Protein AF-A0A392Q431-F1 (afdb_monomer_lite)

Sequence (145 aa):
IEICALDGEFGSYGCSEDWTETEFNYNILRERDGKRPLLVGDKIITLEKGVASISKIMFTDNSKWLRGKKFRLGVKAMQNGENIKEGRSQPFRVKDNRGESYQKHYPPYLNDDVWRLEKIAKDGEFHKRLSNHGIHTVKDLLKLL

Structure (mmCIF, N/CA/C/O backbone):
data_AF-A0A392Q431-F1
#
_entry.id   AF-A0A392Q431-F1
#
loop_
_atom_site.group_PDB
_atom_site.id
_atom_site.type_symbol
_atom_site.label_atom_id
_atom_site.label_alt_id
_atom_site.label_comp_id
_atom_site.label_asym_id
_atom_site.label_entity_id
_atom_site.label_seq_id
_atom_site.pdbx_PDB_ins_code
_atom_site.Cartn_x
_atom_site.Cartn_y
_atom_site.Cartn_z
_atom_site.occupancy
_atom_site.B_iso_or_equiv
_atom_site.auth_seq_id
_atom_site.auth_comp_id
_atom_site.auth_asym_id
_atom_site.auth_atom_id
_atom_site.pdbx_PDB_model_num
ATOM 1 N N . ILE A 1 1 ? -19.751 -0.680 11.863 1.00 86.88 1 ILE A N 1
ATOM 2 C CA . ILE A 1 1 ? -18.300 -0.468 12.059 1.00 86.88 1 ILE A CA 1
ATOM 3 C C . ILE A 1 1 ? -17.851 0.731 11.243 1.00 86.88 1 ILE A C 1
ATOM 5 O O . ILE A 1 1 ? -18.444 1.000 10.204 1.00 86.88 1 ILE A O 1
ATOM 9 N N . GLU A 1 2 ? -16.844 1.449 11.718 1.00 89.44 2 GLU A N 1
ATOM 10 C CA . GLU A 1 2 ? -16.197 2.546 11.005 1.00 89.44 2 GLU A CA 1
ATOM 11 C C . GLU A 1 2 ? -14.765 2.144 10.652 1.00 89.44 2 GLU A C 1
ATOM 13 O O . GLU A 1 2 ? -14.038 1.611 11.491 1.00 89.44 2 GLU A O 1
ATOM 18 N N . ILE A 1 3 ? -14.373 2.397 9.407 1.00 90.88 3 ILE A N 1
ATOM 19 C CA . ILE A 1 3 ? -13.040 2.121 8.881 1.00 90.88 3 ILE A CA 1
ATOM 20 C C . ILE A 1 3 ? -12.225 3.409 8.879 1.00 90.88 3 ILE A C 1
ATOM 22 O O . ILE A 1 3 ? -12.633 4.425 8.310 1.00 90.88 3 ILE A O 1
ATOM 26 N N . CYS A 1 4 ? -11.038 3.343 9.471 1.00 91.62 4 CYS A N 1
ATOM 27 C CA . CYS A 1 4 ? -10.100 4.450 9.566 1.00 91.62 4 CYS A CA 1
ATOM 28 C C . CYS A 1 4 ? -8.702 4.053 9.069 1.00 91.62 4 CYS A C 1
ATOM 30 O O . CYS A 1 4 ? -8.364 2.876 8.928 1.00 91.62 4 CYS A O 1
ATOM 32 N N . ALA A 1 5 ? -7.885 5.059 8.762 1.00 92.50 5 ALA A N 1
ATOM 33 C CA . ALA A 1 5 ? -6.482 4.874 8.422 1.00 92.50 5 ALA A CA 1
ATOM 34 C C . ALA A 1 5 ? -5.648 5.087 9.682 1.00 92.50 5 ALA A C 1
ATOM 36 O O . ALA A 1 5 ? -5.853 6.064 10.397 1.00 92.50 5 ALA A O 1
ATOM 37 N N . LEU A 1 6 ? -4.703 4.188 9.928 1.00 92.31 6 LEU A N 1
ATOM 38 C CA . LEU A 1 6 ? -3.805 4.221 11.077 1.00 92.31 6 LEU A CA 1
ATOM 39 C C . LEU A 1 6 ? -2.352 4.355 10.616 1.00 92.31 6 LEU A C 1
ATOM 41 O O . LEU A 1 6 ? -2.005 3.947 9.497 1.00 92.31 6 LEU A O 1
ATOM 45 N N . ASP A 1 7 ? -1.493 4.868 11.497 1.00 89.62 7 ASP A N 1
ATOM 46 C CA . ASP A 1 7 ? -0.046 4.865 11.275 1.00 89.62 7 ASP A CA 1
ATOM 47 C C . ASP A 1 7 ? 0.475 3.428 11.088 1.00 89.62 7 ASP A C 1
ATOM 49 O O . ASP A 1 7 ? 0.127 2.501 11.823 1.00 89.62 7 ASP A O 1
ATOM 53 N N . GLY A 1 8 ? 1.324 3.223 10.080 1.00 85.88 8 GLY A N 1
ATOM 54 C CA . GLY A 1 8 ? 2.000 1.954 9.839 1.00 85.88 8 GLY A CA 1
ATOM 55 C C . GLY A 1 8 ? 2.886 1.497 11.000 1.00 85.88 8 GLY A C 1
ATOM 56 O O . GLY A 1 8 ? 3.029 0.286 11.202 1.00 85.88 8 GLY A O 1
ATOM 57 N N . GLU A 1 9 ? 3.446 2.437 11.765 1.00 86.38 9 GLU A N 1
ATOM 58 C CA . GLU A 1 9 ? 4.270 2.165 12.954 1.00 86.38 9 GLU A CA 1
ATOM 59 C C . GLU A 1 9 ? 3.432 1.866 14.206 1.00 86.38 9 GLU A C 1
ATOM 61 O O . GLU A 1 9 ? 3.974 1.437 15.226 1.00 86.38 9 GLU A O 1
ATOM 66 N N . PHE A 1 10 ? 2.101 1.990 14.139 1.00 84.38 10 PHE A N 1
ATOM 67 C CA . PHE A 1 10 ? 1.243 1.638 15.265 1.00 84.38 10 PHE A CA 1
ATOM 68 C C . PHE A 1 10 ? 1.458 0.166 15.665 1.00 84.38 10 PHE A C 1
ATOM 70 O O . PHE A 1 10 ? 1.219 -0.759 14.878 1.00 84.38 10 PHE A O 1
ATOM 77 N N . GLY A 1 11 ? 1.958 -0.038 16.889 1.00 75.56 11 GLY A N 1
ATOM 78 C CA . GLY A 1 11 ? 2.319 -1.340 17.455 1.00 75.56 11 GLY A CA 1
ATOM 79 C C . GLY A 1 11 ? 3.579 -2.000 16.886 1.00 75.56 11 GLY A C 1
ATOM 80 O O . GLY A 1 11 ? 3.713 -3.211 17.026 1.00 75.56 11 GLY A O 1
ATOM 81 N N . SER A 1 12 ? 4.493 -1.269 16.231 1.00 68.44 12 SER A N 1
ATOM 82 C CA . SER A 1 12 ? 5.784 -1.837 15.792 1.00 68.44 12 SER A CA 1
ATOM 83 C C . SER A 1 12 ? 6.820 -1.959 16.912 1.00 68.44 12 SER A C 1
ATOM 85 O O . SER A 1 12 ? 7.780 -2.713 16.774 1.00 68.44 12 SER A O 1
ATOM 87 N N . TYR A 1 13 ? 6.635 -1.242 18.021 1.00 60.09 13 TYR A N 1
ATOM 88 C CA . TYR A 1 13 ? 7.547 -1.243 19.165 1.00 60.09 13 TYR A CA 1
ATOM 89 C C . TYR A 1 13 ? 7.136 -2.291 20.208 1.00 60.09 13 TYR A C 1
ATOM 91 O O . TYR A 1 13 ? 6.751 -1.956 21.319 1.00 60.09 13 TYR A O 1
ATOM 99 N N . GLY A 1 14 ? 7.172 -3.563 19.806 1.00 54.59 14 GLY A N 1
ATOM 100 C CA . GLY A 1 14 ? 7.481 -4.729 20.647 1.00 54.59 14 GLY A CA 1
ATOM 101 C C . GLY A 1 14 ? 6.720 -5.054 21.943 1.00 54.59 14 GLY A C 1
ATOM 102 O O . GLY A 1 14 ? 7.027 -6.108 22.484 1.00 54.59 14 GLY A O 1
ATOM 103 N N . CYS A 1 15 ? 5.783 -4.259 22.468 1.00 47.34 15 CYS A N 1
ATOM 104 C CA . CYS A 1 15 ? 5.400 -4.433 23.881 1.00 47.34 15 CYS A CA 1
ATOM 105 C C . CYS A 1 15 ? 3.912 -4.572 24.217 1.00 47.34 15 CYS A C 1
ATOM 107 O O . CYS A 1 15 ? 3.619 -4.773 25.389 1.00 47.34 15 CYS A O 1
ATOM 109 N N . SER A 1 16 ? 2.970 -4.531 23.270 1.00 55.69 16 SER A N 1
ATOM 110 C CA . SER A 1 16 ? 1.583 -4.893 23.597 1.00 55.69 16 SER A CA 1
ATOM 111 C C . SER A 1 16 ? 0.723 -5.114 22.350 1.00 55.69 16 SER A C 1
ATOM 113 O O . SER A 1 16 ? 0.619 -4.231 21.495 1.00 55.69 16 SER A O 1
ATOM 115 N N . GLU A 1 17 ? 0.077 -6.278 22.241 1.00 64.06 17 GLU A N 1
ATOM 116 C CA . GLU A 1 17 ? -1.112 -6.444 21.382 1.00 64.06 17 GLU A CA 1
ATOM 117 C C . GLU A 1 17 ? -2.352 -5.772 22.001 1.00 64.06 17 GLU A C 1
ATOM 119 O O . GLU A 1 17 ? -3.403 -5.662 21.363 1.00 64.06 17 GLU A O 1
ATOM 124 N N . ASP A 1 18 ? -2.223 -5.276 23.231 1.00 73.69 18 ASP A N 1
ATOM 125 C CA . ASP A 1 18 ? -3.235 -4.519 23.945 1.00 73.69 18 ASP A CA 1
ATOM 126 C C . ASP A 1 18 ? -2.936 -3.028 23.852 1.00 73.69 18 ASP A C 1
ATOM 128 O O . ASP A 1 18 ? -2.013 -2.517 24.482 1.00 73.69 18 ASP A O 1
ATOM 132 N N . TRP A 1 19 ? -3.721 -2.345 23.023 1.00 83.62 19 TRP A N 1
ATOM 133 C CA . TRP A 1 19 ? -3.830 -0.894 23.015 1.00 83.62 19 TRP A CA 1
ATOM 134 C C . TRP A 1 19 ? -5.134 -0.479 23.686 1.00 83.62 19 TRP A C 1
ATOM 136 O O . TRP A 1 19 ? -6.120 -1.221 23.697 1.00 83.62 19 TRP A O 1
ATOM 146 N N . THR A 1 20 ? -5.133 0.734 24.210 1.00 84.69 20 THR A N 1
ATOM 147 C CA . THR A 1 20 ? -6.330 1.415 24.700 1.00 84.69 20 THR A CA 1
ATOM 148 C C . THR A 1 20 ? -7.074 2.108 23.556 1.00 84.69 20 THR A C 1
ATOM 150 O O . THR A 1 20 ? -6.493 2.434 22.518 1.00 84.69 20 THR A O 1
ATOM 153 N N . GLU A 1 21 ? -8.363 2.390 23.751 1.00 84.00 21 GLU A N 1
ATOM 154 C CA . GLU A 1 21 ? -9.170 3.160 22.791 1.00 84.00 21 GLU A CA 1
ATOM 155 C C . GLU A 1 21 ? -8.557 4.552 22.524 1.00 84.00 21 GLU A C 1
ATOM 157 O O . GLU A 1 21 ? -8.583 5.067 21.403 1.00 84.00 21 GLU A O 1
ATOM 162 N N . THR A 1 22 ? -7.947 5.173 23.537 1.00 85.31 22 THR A N 1
ATOM 163 C CA . THR A 1 22 ? -7.287 6.478 23.397 1.00 85.31 22 THR A CA 1
ATOM 164 C C . THR A 1 22 ? -6.029 6.393 22.537 1.00 85.31 22 THR A C 1
ATOM 166 O O . THR A 1 22 ? -5.844 7.228 21.650 1.00 85.31 22 THR A O 1
ATOM 169 N N . GLU A 1 23 ? -5.196 5.366 22.729 1.00 86.94 23 GLU A N 1
ATOM 170 C CA . GLU A 1 23 ? -4.046 5.095 21.861 1.00 86.94 23 GLU A CA 1
ATOM 171 C C . GLU A 1 23 ? -4.487 4.810 20.427 1.00 86.94 23 GLU A C 1
ATOM 173 O O . GLU A 1 23 ? -3.884 5.329 19.485 1.00 86.94 23 GLU A O 1
ATOM 178 N N . PHE A 1 24 ? -5.553 4.030 20.240 1.00 88.19 24 PHE A N 1
ATOM 179 C CA . PHE A 1 24 ? -6.101 3.766 18.914 1.00 88.19 24 PHE A CA 1
ATOM 180 C C . PHE A 1 24 ? -6.520 5.067 18.224 1.00 88.19 24 PHE A C 1
ATOM 182 O O . PHE A 1 24 ? -6.071 5.345 17.112 1.00 88.19 24 PHE A O 1
ATOM 189 N N . ASN A 1 25 ? -7.313 5.896 18.908 1.00 87.19 25 ASN A N 1
ATOM 190 C CA . ASN A 1 25 ? -7.798 7.170 18.384 1.00 87.19 25 ASN A CA 1
ATOM 191 C C . ASN A 1 25 ? -6.666 8.167 18.093 1.00 87.19 25 ASN A C 1
ATOM 193 O O . ASN A 1 25 ? -6.755 8.918 17.122 1.00 87.19 25 ASN A O 1
ATOM 197 N N . TYR A 1 26 ? -5.585 8.148 18.877 1.00 87.88 26 TYR A N 1
ATOM 198 C CA . TYR A 1 26 ? -4.402 8.976 18.632 1.00 87.88 26 TYR A CA 1
ATOM 199 C C . TYR A 1 26 ? -3.641 8.564 17.363 1.00 87.88 26 TYR A C 1
ATOM 201 O O . TYR A 1 26 ? -3.104 9.411 16.654 1.00 87.88 26 TYR A O 1
ATOM 209 N N . ASN A 1 27 ? -3.621 7.267 17.044 1.00 89.06 27 ASN A N 1
ATOM 210 C CA . ASN A 1 27 ? -2.945 6.738 15.858 1.00 89.06 27 ASN A CA 1
ATOM 211 C C . ASN A 1 27 ? -3.777 6.863 14.568 1.00 89.06 27 ASN A C 1
ATOM 213 O O . ASN A 1 27 ? -3.296 6.468 13.500 1.00 89.06 27 ASN A O 1
ATOM 217 N N . ILE A 1 28 ? -5.003 7.400 14.637 1.00 89.81 28 ILE A N 1
ATOM 218 C CA . ILE A 1 28 ? -5.824 7.677 13.455 1.00 89.81 28 ILE A CA 1
ATOM 219 C C . ILE A 1 28 ? -5.205 8.827 12.665 1.00 89.81 28 ILE A C 1
ATOM 221 O O . ILE A 1 28 ? -5.123 9.969 13.115 1.00 89.81 28 ILE A O 1
ATOM 225 N N . LEU A 1 29 ? -4.815 8.518 11.434 1.00 89.75 29 LEU A N 1
ATOM 226 C CA . LEU A 1 29 ? -4.227 9.478 10.520 1.00 89.75 29 LEU A CA 1
ATOM 227 C C . LEU A 1 29 ? -5.296 10.365 9.896 1.00 89.75 29 LEU A C 1
ATOM 229 O O . LEU A 1 29 ? -6.320 9.891 9.394 1.00 89.75 29 LEU A O 1
ATOM 233 N N . ARG A 1 30 ? -4.988 11.658 9.849 1.00 85.50 30 ARG A N 1
ATOM 234 C CA . ARG A 1 30 ? -5.720 12.647 9.058 1.00 85.50 30 ARG A CA 1
ATOM 235 C C . ARG A 1 30 ? -4.980 12.944 7.760 1.00 85.50 30 ARG A C 1
ATOM 237 O O . ARG A 1 30 ? -3.814 12.586 7.581 1.00 85.50 30 ARG A O 1
ATOM 244 N N . GLU A 1 31 ? -5.688 13.564 6.830 1.00 85.06 31 GLU A N 1
ATOM 245 C CA . GLU A 1 31 ? -5.103 14.118 5.618 1.00 85.06 31 GLU A CA 1
ATOM 246 C C . GLU A 1 31 ? -4.022 15.163 5.921 1.00 85.06 31 GLU A C 1
ATOM 248 O O . GLU A 1 31 ? -3.991 15.782 6.983 1.00 85.06 31 GLU A O 1
ATOM 253 N N . ARG A 1 32 ? -3.127 15.370 4.951 1.00 81.50 32 ARG A N 1
ATOM 254 C CA . ARG A 1 32 ? -2.192 16.497 4.982 1.00 81.50 32 ARG A CA 1
ATOM 255 C C . ARG A 1 32 ? -2.937 17.799 4.704 1.00 81.50 32 ARG A C 1
ATOM 257 O O . ARG A 1 32 ? -3.887 17.797 3.919 1.00 81.50 32 ARG A O 1
ATOM 264 N N . ASP A 1 33 ? -2.448 18.903 5.261 1.00 75.00 33 ASP A N 1
ATOM 265 C CA . ASP A 1 33 ? -3.025 20.230 5.034 1.00 75.00 33 ASP A CA 1
ATOM 266 C C . ASP A 1 33 ? -3.216 20.512 3.535 1.00 75.00 33 ASP A C 1
ATOM 268 O O . ASP A 1 33 ? -2.300 20.375 2.717 1.00 75.00 33 ASP A O 1
ATOM 272 N N . GLY A 1 34 ? -4.452 20.854 3.162 1.00 76.06 34 GLY A N 1
ATOM 273 C CA . GLY A 1 34 ? -4.842 21.137 1.779 1.00 76.06 34 GLY A CA 1
ATOM 274 C C . GLY A 1 34 ? -5.015 19.911 0.870 1.00 76.06 34 GLY A C 1
ATOM 275 O O . GLY A 1 34 ? -5.143 20.072 -0.348 1.00 76.06 34 GLY A O 1
ATOM 276 N N . LYS A 1 35 ? -5.014 18.681 1.403 1.00 77.12 35 LYS A N 1
ATOM 277 C CA . LYS A 1 35 ? -5.318 17.455 0.644 1.00 77.12 35 LYS A CA 1
ATOM 278 C C . LYS A 1 35 ? -6.745 16.965 0.884 1.00 77.12 35 LYS A C 1
ATOM 280 O O . LYS A 1 35 ? -7.426 17.364 1.818 1.00 77.12 35 LYS A O 1
ATOM 285 N N . ARG A 1 36 ? -7.208 16.097 -0.022 1.00 79.50 36 ARG A N 1
ATOM 286 C CA . ARG A 1 36 ? -8.475 15.370 0.136 1.00 79.50 36 ARG A CA 1
ATOM 287 C C . ARG A 1 36 ? -8.375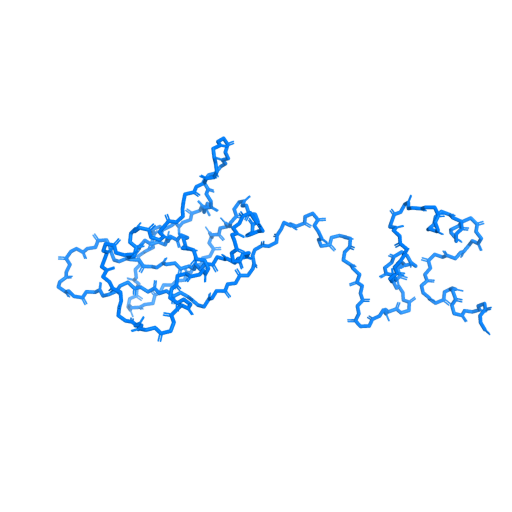 14.416 1.336 1.00 79.50 36 ARG A C 1
ATOM 289 O O . ARG A 1 36 ? -7.259 14.009 1.661 1.00 79.50 36 ARG A O 1
ATOM 296 N N . PRO A 1 37 ? -9.510 13.996 1.922 1.00 83.50 37 PRO A N 1
ATOM 297 C CA . PRO A 1 37 ? -9.520 13.005 2.993 1.00 83.50 37 PRO A CA 1
ATOM 298 C C . PRO A 1 37 ? -8.686 11.775 2.627 1.00 83.50 37 PRO A C 1
ATOM 300 O O . PRO A 1 37 ? -8.798 11.265 1.508 1.00 83.50 37 PRO A O 1
ATOM 303 N N . LEU A 1 38 ? -7.859 11.301 3.564 1.00 85.88 38 LEU A N 1
ATOM 304 C CA . LEU A 1 38 ? -6.904 10.211 3.317 1.00 85.88 38 LEU A CA 1
ATOM 305 C C . LEU A 1 38 ? -7.598 8.931 2.832 1.00 85.88 38 LEU A C 1
ATOM 307 O O . LEU A 1 38 ? -7.096 8.257 1.936 1.00 85.88 38 LEU A O 1
ATOM 311 N N . LEU A 1 39 ? -8.771 8.641 3.396 1.00 87.50 39 LEU A N 1
ATOM 312 C CA . LEU A 1 39 ? -9.683 7.595 2.947 1.00 87.50 39 LEU A CA 1
ATOM 313 C C . LEU A 1 39 ? -10.921 8.219 2.306 1.00 87.50 39 LEU A C 1
ATOM 315 O O . LEU A 1 39 ? -11.535 9.119 2.887 1.00 87.50 39 LEU A O 1
ATOM 319 N N . VAL A 1 40 ? -11.323 7.695 1.152 1.00 85.38 40 VAL A N 1
ATOM 320 C CA . VAL A 1 40 ? -12.550 8.070 0.437 1.00 85.38 40 VAL A CA 1
ATOM 321 C C . VAL A 1 40 ? -13.396 6.830 0.167 1.00 85.38 40 VAL A C 1
ATOM 323 O O . VAL A 1 40 ? -12.856 5.763 -0.126 1.00 85.38 40 VAL A O 1
ATOM 326 N N . GLY A 1 41 ? -14.717 7.010 0.254 1.00 85.75 41 GLY A N 1
ATOM 327 C CA . GLY A 1 41 ? -15.733 6.001 -0.028 1.00 85.75 41 GLY A CA 1
ATOM 328 C C . GLY A 1 41 ? -16.491 5.536 1.219 1.00 85.75 41 GLY A C 1
ATOM 329 O O . GLY A 1 41 ? -16.660 6.319 2.157 1.00 85.75 41 GLY A 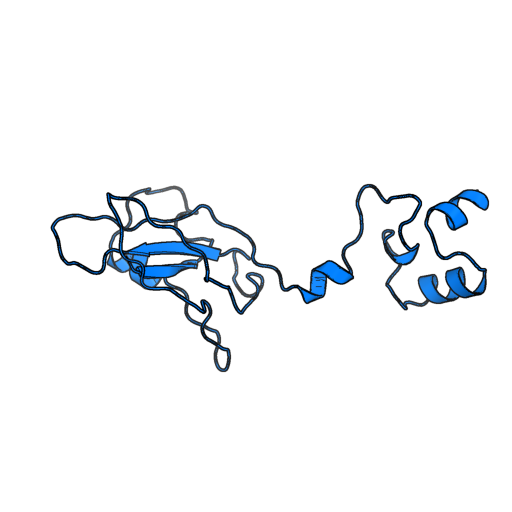O 1
ATOM 330 N N . ASP A 1 42 ? -16.956 4.286 1.225 1.00 84.12 42 ASP A N 1
ATOM 331 C CA . ASP A 1 42 ? -17.895 3.759 2.227 1.00 84.12 42 ASP A CA 1
ATOM 332 C C . ASP A 1 42 ? -17.164 3.366 3.523 1.00 84.12 42 ASP A C 1
ATOM 334 O O . ASP A 1 42 ? -16.827 2.207 3.757 1.00 84.12 42 ASP A O 1
ATOM 338 N N . LYS A 1 43 ? -16.879 4.362 4.371 1.00 84.25 43 LYS A N 1
ATOM 339 C CA . LYS A 1 43 ? -16.173 4.174 5.656 1.00 84.25 43 LYS A CA 1
ATOM 340 C C . LYS A 1 43 ? -17.035 3.516 6.727 1.00 84.25 43 LYS A C 1
ATOM 342 O O . LYS A 1 43 ? -16.502 2.880 7.630 1.00 84.25 43 LYS A O 1
ATOM 347 N N . ILE A 1 44 ? -18.348 3.710 6.656 1.00 85.38 44 ILE A N 1
ATOM 348 C CA . ILE A 1 44 ? -19.304 3.168 7.618 1.00 85.38 44 ILE A CA 1
ATOM 349 C C . ILE A 1 44 ? -19.954 1.956 6.971 1.00 85.38 44 ILE A C 1
ATOM 351 O O . ILE A 1 44 ? -20.636 2.085 5.958 1.00 85.38 44 ILE A O 1
ATOM 355 N N . ILE A 1 45 ? -19.733 0.786 7.562 1.00 84.56 45 ILE A N 1
ATOM 356 C CA . ILE A 1 45 ? -20.263 -0.478 7.053 1.00 84.56 45 ILE A CA 1
ATOM 357 C C . ILE A 1 45 ? -21.078 -1.163 8.144 1.00 84.56 45 ILE A C 1
ATOM 359 O O . ILE A 1 45 ? -20.669 -1.228 9.310 1.00 84.56 45 ILE A O 1
ATOM 363 N N . THR A 1 46 ? -22.237 -1.686 7.763 1.00 84.81 46 THR A N 1
ATOM 364 C CA . THR A 1 46 ? -23.071 -2.524 8.625 1.00 84.81 46 THR A CA 1
ATOM 365 C C . THR A 1 46 ? -22.578 -3.964 8.541 1.00 84.81 46 THR A C 1
ATOM 367 O O . THR A 1 46 ? -22.361 -4.487 7.452 1.00 84.81 46 THR A O 1
ATOM 370 N N . LEU A 1 47 ? -22.364 -4.598 9.693 1.00 83.44 47 LEU A N 1
ATOM 371 C CA . LEU A 1 47 ? -22.033 -6.020 9.751 1.00 83.44 47 LEU A CA 1
ATOM 372 C C . LEU A 1 47 ? -23.311 -6.833 9.524 1.00 83.44 47 LEU A C 1
ATOM 374 O O . LEU A 1 47 ? -24.285 -6.653 10.254 1.00 83.44 47 LEU A O 1
ATOM 378 N N . GLU A 1 48 ? -23.293 -7.763 8.576 1.00 84.56 48 GLU A N 1
ATOM 379 C CA . GLU A 1 48 ? -24.373 -8.726 8.368 1.00 84.56 48 GLU A CA 1
ATOM 380 C C . GLU A 1 48 ? -23.904 -10.101 8.844 1.00 84.56 48 GLU A C 1
ATOM 382 O O . GLU A 1 48 ? -22.943 -10.663 8.323 1.00 84.56 48 GLU A O 1
ATOM 387 N N . LYS A 1 49 ? -24.552 -10.643 9.885 1.00 83.81 49 LYS A N 1
ATOM 388 C CA . LYS A 1 49 ? -24.186 -11.942 10.491 1.00 83.81 49 LYS A CA 1
ATOM 389 C C . LYS A 1 49 ? -22.699 -12.037 10.890 1.00 83.81 49 LYS A C 1
ATOM 391 O O . LYS A 1 49 ? -22.087 -13.093 10.781 1.00 83.81 49 LYS A O 1
ATOM 396 N N . GLY A 1 50 ? -22.116 -10.923 11.340 1.00 80.94 50 GLY A N 1
ATOM 397 C CA . GLY A 1 50 ? -20.712 -10.852 11.763 1.00 80.94 50 GLY A CA 1
ATOM 398 C C . GLY A 1 50 ? -19.694 -10.711 10.626 1.00 80.94 50 GLY A C 1
ATOM 399 O O . GLY A 1 50 ? -18.499 -10.662 10.899 1.00 80.94 50 GLY A O 1
ATOM 400 N N . VAL A 1 51 ? -20.135 -10.599 9.370 1.00 83.62 51 VAL A N 1
ATOM 401 C CA . VAL A 1 51 ? -19.263 -10.404 8.204 1.00 83.62 51 VAL A CA 1
ATOM 402 C C . VAL A 1 51 ? -19.628 -9.097 7.502 1.00 83.62 51 VAL A C 1
ATOM 404 O O . VAL A 1 51 ? -20.791 -8.709 7.429 1.00 83.62 51 VAL A O 1
ATOM 407 N N . ALA A 1 52 ? -18.623 -8.395 6.985 1.00 84.56 52 ALA A N 1
ATOM 408 C CA . ALA A 1 52 ? -18.813 -7.245 6.112 1.00 84.56 52 ALA A CA 1
ATOM 409 C C . ALA A 1 52 ? -17.775 -7.254 4.994 1.00 84.56 52 ALA A C 1
ATOM 411 O O . ALA A 1 52 ? -16.619 -7.624 5.201 1.00 84.56 52 ALA A O 1
ATOM 412 N N . SER A 1 53 ? -18.188 -6.812 3.810 1.00 83.25 53 SER A N 1
ATOM 413 C CA . SER A 1 53 ? -17.310 -6.683 2.652 1.00 83.25 53 SER A CA 1
ATOM 414 C C . SER A 1 53 ? -16.991 -5.219 2.386 1.00 83.25 53 SER A C 1
ATOM 416 O O . SER A 1 53 ? -17.880 -4.383 2.246 1.00 83.25 53 SER A O 1
ATOM 418 N N . ILE A 1 54 ? -15.698 -4.923 2.283 1.00 82.81 54 ILE A N 1
ATOM 419 C CA . ILE A 1 54 ? -15.185 -3.594 1.961 1.00 82.81 54 ILE A CA 1
ATOM 420 C C . ILE A 1 54 ? -14.961 -3.542 0.449 1.00 82.81 54 ILE A C 1
ATOM 422 O O . ILE A 1 54 ? -14.080 -4.233 -0.056 1.00 82.81 54 ILE A O 1
ATOM 426 N N . SER A 1 55 ? -15.750 -2.752 -0.282 1.00 76.62 55 SER A N 1
ATOM 427 C CA . SER A 1 55 ? -15.673 -2.699 -1.755 1.00 76.62 55 SER A CA 1
ATOM 428 C C . SER A 1 55 ? -15.261 -1.335 -2.306 1.00 76.62 55 SER A C 1
ATOM 430 O O . SER A 1 55 ? -14.513 -1.264 -3.277 1.00 76.62 55 SER A O 1
ATOM 432 N N . LYS A 1 56 ? -15.706 -0.241 -1.685 1.00 84.06 56 LYS A N 1
ATOM 433 C CA . LYS A 1 56 ? -15.500 1.121 -2.191 1.00 84.06 56 LYS A CA 1
ATOM 434 C C . LYS A 1 56 ? -14.675 1.948 -1.221 1.00 84.06 56 LYS A C 1
ATOM 436 O O . LYS A 1 56 ? -15.150 2.964 -0.738 1.00 84.06 56 LYS A O 1
ATOM 441 N N . ILE A 1 57 ? -13.458 1.512 -0.908 1.00 87.56 57 ILE A N 1
ATOM 442 C CA . ILE A 1 57 ? -12.524 2.312 -0.108 1.00 87.56 57 ILE A CA 1
ATOM 443 C C . ILE A 1 57 ? -11.247 2.545 -0.899 1.00 87.56 57 ILE A C 1
ATOM 445 O O . ILE A 1 57 ? -10.661 1.615 -1.446 1.00 87.56 57 ILE A O 1
ATOM 449 N N . MET A 1 58 ? -10.811 3.801 -0.940 1.00 86.94 58 MET A N 1
ATOM 450 C CA . MET A 1 58 ? -9.603 4.213 -1.640 1.00 86.94 58 MET A CA 1
ATOM 451 C C . MET A 1 58 ? -8.765 5.147 -0.771 1.00 86.94 58 MET A C 1
ATOM 453 O O . MET A 1 58 ? -9.289 6.077 -0.156 1.00 86.94 58 MET A O 1
ATOM 457 N N . PHE A 1 59 ? -7.452 4.918 -0.771 1.00 88.81 59 PHE A N 1
ATOM 458 C CA . PHE A 1 59 ? -6.487 5.875 -0.246 1.00 88.81 59 PHE A CA 1
ATOM 459 C C . PHE A 1 59 ? -6.185 6.942 -1.295 1.00 88.81 59 PHE A C 1
ATOM 461 O O . PHE A 1 59 ? -5.865 6.622 -2.439 1.00 88.81 59 PHE A O 1
ATOM 468 N N . THR A 1 60 ? -6.266 8.210 -0.908 1.00 87.38 60 THR A N 1
ATOM 469 C CA . THR A 1 60 ? -6.035 9.343 -1.819 1.00 87.38 60 THR A CA 1
ATOM 470 C C . THR A 1 60 ? -4.585 9.816 -1.852 1.00 87.38 60 THR A C 1
ATOM 472 O O . THR A 1 60 ? -4.211 10.581 -2.741 1.00 87.38 60 THR A O 1
ATOM 475 N N . ASP A 1 61 ? -3.766 9.366 -0.902 1.00 85.06 61 ASP A N 1
ATOM 476 C CA . ASP A 1 61 ? -2.361 9.740 -0.784 1.00 85.06 61 ASP A CA 1
ATOM 477 C C . ASP A 1 61 ? -1.470 8.499 -0.682 1.00 85.06 61 ASP A C 1
ATOM 479 O O . ASP A 1 61 ? -1.894 7.421 -0.262 1.00 85.06 61 ASP A O 1
ATOM 483 N N . ASN A 1 62 ? -0.208 8.654 -1.067 1.00 86.88 62 ASN A N 1
ATOM 484 C CA . ASN A 1 62 ? 0.785 7.593 -0.944 1.00 86.88 62 ASN A CA 1
ATOM 485 C C . ASN A 1 62 ? 1.300 7.514 0.495 1.00 86.88 62 ASN A C 1
ATOM 487 O O . ASN A 1 62 ? 1.326 8.510 1.197 1.00 86.88 62 ASN A O 1
ATOM 491 N N . SER A 1 63 ? 1.794 6.365 0.938 1.00 87.94 63 SER A N 1
ATOM 492 C CA . SER A 1 63 ? 2.279 6.216 2.312 1.00 87.94 63 SER A CA 1
ATOM 493 C C . SER A 1 63 ? 3.681 6.781 2.542 1.00 87.94 63 SER A C 1
ATOM 495 O O . SER A 1 63 ? 4.150 6.752 3.673 1.00 87.94 63 SER A O 1
ATOM 497 N N . LYS A 1 64 ? 4.387 7.292 1.515 1.00 86.00 64 LYS A N 1
ATOM 498 C CA . LYS A 1 64 ? 5.807 7.687 1.633 1.00 86.00 64 LYS A CA 1
ATOM 499 C C . LYS A 1 64 ? 6.045 8.918 2.507 1.00 86.00 64 LYS A C 1
ATOM 501 O O . LYS A 1 64 ? 7.185 9.112 2.916 1.00 86.00 64 LYS A O 1
ATOM 506 N N . TRP A 1 65 ? 5.028 9.747 2.738 1.00 83.56 65 TRP A N 1
ATOM 507 C CA . TRP A 1 65 ? 5.161 10.950 3.568 1.00 83.56 65 TRP A CA 1
ATOM 508 C C . TRP A 1 65 ? 5.205 10.642 5.067 1.00 83.56 65 TRP A C 1
ATOM 510 O O . TRP A 1 65 ? 5.640 11.489 5.839 1.00 83.56 65 TRP A O 1
ATOM 520 N N . LEU A 1 66 ? 4.814 9.434 5.479 1.00 85.44 66 LEU A N 1
ATOM 521 C CA . LEU A 1 66 ? 5.016 8.970 6.846 1.00 85.44 66 LEU A CA 1
ATOM 522 C C . LEU A 1 66 ? 6.431 8.441 7.060 1.00 85.44 66 LEU A C 1
ATOM 524 O O . LEU A 1 66 ? 7.029 7.842 6.160 1.00 85.44 66 LEU A O 1
ATOM 528 N N . ARG A 1 67 ? 6.911 8.550 8.303 1.00 83.38 67 ARG A N 1
ATOM 529 C CA . ARG A 1 67 ? 8.198 8.000 8.754 1.00 83.38 67 ARG A CA 1
ATOM 530 C C . ARG A 1 67 ? 8.338 6.509 8.416 1.00 83.38 67 ARG A C 1
ATOM 532 O O . ARG A 1 67 ? 9.308 6.122 7.763 1.00 83.38 67 ARG A O 1
ATOM 539 N N . GLY A 1 68 ? 7.315 5.711 8.736 1.00 82.62 68 GLY A N 1
ATOM 540 C CA . GLY A 1 68 ? 7.280 4.267 8.472 1.00 82.62 68 GLY A CA 1
ATOM 541 C C . GLY A 1 68 ? 6.979 3.880 7.023 1.00 82.62 68 GLY A C 1
ATOM 542 O O . GLY A 1 68 ? 7.046 2.702 6.653 1.00 82.62 68 GLY A O 1
ATOM 543 N N . LYS A 1 69 ? 6.647 4.859 6.172 1.00 89.12 69 LYS A N 1
ATOM 544 C CA . LYS A 1 69 ? 6.287 4.684 4.758 1.00 89.12 69 LYS A CA 1
ATOM 545 C C . LYS A 1 69 ? 5.151 3.681 4.512 1.00 89.12 69 LYS A C 1
ATOM 547 O O . LYS A 1 69 ? 5.049 3.135 3.408 1.00 89.12 69 LYS A O 1
ATOM 552 N N . LYS A 1 70 ? 4.326 3.388 5.517 1.00 91.88 70 LYS A N 1
ATOM 553 C CA . LYS A 1 70 ? 3.257 2.379 5.505 1.00 91.88 70 LYS A CA 1
ATOM 554 C C . LYS A 1 70 ? 2.020 2.941 6.202 1.00 91.88 70 LYS A C 1
ATOM 556 O O . LYS A 1 70 ? 2.156 3.772 7.090 1.00 91.88 70 LYS A O 1
ATOM 561 N N . PHE A 1 71 ? 0.852 2.449 5.818 1.00 92.12 71 PHE A N 1
ATOM 562 C CA . PHE A 1 71 ? -0.408 2.655 6.526 1.00 92.12 71 PHE A CA 1
ATOM 563 C C . PHE A 1 71 ? -0.893 1.331 7.118 1.00 92.12 71 PHE A C 1
ATOM 565 O O . PHE A 1 71 ? -0.431 0.253 6.732 1.00 92.12 71 PHE A O 1
ATOM 572 N N . ARG A 1 72 ? -1.857 1.417 8.028 1.00 92.38 72 ARG A N 1
ATOM 573 C CA . ARG A 1 72 ? -2.693 0.304 8.483 1.00 92.38 72 ARG A CA 1
ATOM 574 C C . ARG A 1 72 ? -4.163 0.678 8.309 1.00 92.38 72 ARG A C 1
ATOM 576 O O . ARG A 1 72 ? -4.508 1.858 8.301 1.00 92.38 72 ARG A O 1
ATOM 583 N N . LEU A 1 73 ? -5.026 -0.323 8.180 1.00 92.12 73 LEU A N 1
ATOM 584 C CA . LEU A 1 73 ? -6.470 -0.145 8.304 1.00 92.12 73 LEU A CA 1
ATOM 585 C C . LEU A 1 73 ? -6.876 -0.422 9.744 1.00 92.12 73 LEU A C 1
ATOM 587 O O . LEU A 1 73 ? -6.497 -1.448 10.313 1.00 92.12 73 LEU A O 1
ATOM 591 N N . GLY A 1 74 ? -7.632 0.507 10.310 1.00 91.50 74 GLY A N 1
ATOM 592 C CA . GLY A 1 74 ? -8.312 0.362 11.583 1.00 91.50 74 GLY A CA 1
ATOM 593 C C . GLY A 1 74 ? -9.802 0.145 11.369 1.00 91.50 74 GLY A C 1
ATOM 594 O O . GLY A 1 74 ? -10.382 0.665 10.415 1.00 91.50 74 GLY A O 1
ATOM 595 N N . VAL A 1 75 ? -10.421 -0.620 12.260 1.00 90.81 75 VAL A N 1
ATOM 596 C CA . VAL A 1 75 ? -11.870 -0.809 12.307 1.00 90.81 75 VAL A CA 1
ATOM 597 C C . VAL A 1 75 ? -12.329 -0.591 13.737 1.00 90.81 75 VAL A C 1
ATOM 599 O O . VAL A 1 75 ? -11.860 -1.286 14.629 1.00 90.81 75 VAL A O 1
ATOM 602 N N . LYS A 1 76 ? -13.269 0.323 13.957 1.00 88.38 76 LYS A N 1
ATOM 603 C CA . LYS A 1 76 ? -13.881 0.537 15.275 1.00 88.38 76 LYS A CA 1
ATOM 604 C C . LYS A 1 76 ? -15.389 0.314 15.237 1.00 88.38 76 LYS A C 1
ATOM 606 O O . LYS A 1 76 ? -16.043 0.506 14.205 1.00 88.38 76 LYS A O 1
ATOM 611 N N . ALA A 1 77 ? -15.960 -0.134 16.348 1.00 84.38 77 ALA A N 1
ATOM 612 C CA . ALA A 1 77 ? -17.408 -0.219 16.496 1.00 84.38 77 ALA A CA 1
ATOM 613 C C . ALA A 1 77 ? -17.984 1.188 16.731 1.00 84.38 77 ALA A C 1
ATOM 615 O O . ALA A 1 77 ? -17.360 2.009 17.387 1.00 84.38 77 A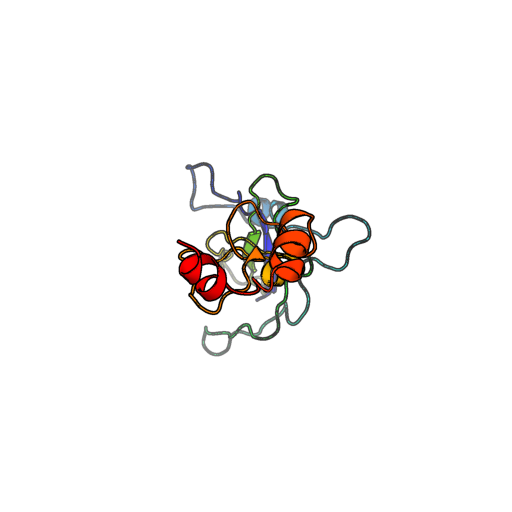LA A O 1
ATOM 616 N N . MET A 1 78 ? -19.162 1.481 16.167 1.00 74.00 78 MET A N 1
ATOM 617 C CA . MET A 1 78 ? -19.872 2.746 16.438 1.00 74.00 78 MET A CA 1
ATOM 618 C C . MET A 1 78 ? -20.958 2.598 17.510 1.00 74.00 78 MET A C 1
ATOM 620 O O . MET A 1 78 ? -21.517 3.595 17.952 1.00 74.00 78 MET A O 1
ATOM 624 N N . GLN A 1 79 ? -21.306 1.366 17.891 1.00 68.06 79 GLN A N 1
ATOM 625 C CA . GLN A 1 79 ? -22.242 1.118 18.982 1.00 68.06 79 GLN A CA 1
ATOM 626 C C . GLN A 1 79 ? -21.445 0.905 20.265 1.00 68.06 79 GLN A C 1
ATOM 628 O O . GLN A 1 79 ? -20.574 0.038 20.301 1.00 68.06 79 GLN A O 1
ATOM 633 N N . ASN A 1 80 ? -21.788 1.670 21.301 1.00 57.91 80 ASN A N 1
ATOM 634 C CA . ASN A 1 80 ? -21.232 1.570 22.652 1.00 57.91 80 ASN A CA 1
ATOM 635 C C . ASN A 1 80 ? -21.793 0.332 23.382 1.00 57.91 80 ASN A C 1
ATOM 637 O O . ASN A 1 80 ? -22.429 0.453 24.425 1.00 57.91 80 ASN A O 1
ATOM 641 N N . GLY A 1 81 ? -21.638 -0.849 22.784 1.00 56.34 81 GLY A N 1
ATOM 642 C CA . GLY A 1 81 ? -21.880 -2.130 23.443 1.00 56.34 81 GLY A CA 1
ATOM 643 C C . GLY A 1 81 ? -20.615 -2.587 24.165 1.00 56.34 81 GLY A C 1
ATOM 644 O O . GLY A 1 81 ? -19.512 -2.351 23.672 1.00 56.34 81 GLY A O 1
ATOM 645 N N . GLU A 1 82 ? -20.775 -3.214 25.330 1.00 58.69 82 GLU A N 1
ATOM 646 C CA . GLU A 1 82 ? -19.671 -3.640 26.196 1.00 58.69 82 GLU A CA 1
ATOM 647 C C . GLU A 1 82 ? -18.570 -4.401 25.422 1.00 58.69 82 GLU A C 1
ATOM 649 O O . GLU A 1 82 ? -18.812 -5.429 24.791 1.00 58.69 82 GLU A O 1
ATOM 654 N N . ASN A 1 83 ? -17.342 -3.874 25.514 1.00 66.56 83 ASN A N 1
ATOM 655 C CA . ASN A 1 83 ? -16.055 -4.520 25.220 1.00 66.56 83 ASN A CA 1
ATOM 656 C C . ASN A 1 83 ? -15.760 -4.986 23.777 1.00 66.56 83 ASN A C 1
ATOM 658 O O . ASN A 1 83 ? -15.041 -5.969 23.589 1.00 66.56 83 ASN A O 1
ATOM 662 N N . ILE A 1 84 ? -16.215 -4.277 22.738 1.00 77.25 84 ILE A N 1
ATOM 663 C CA . ILE A 1 84 ? -15.710 -4.532 21.373 1.00 77.25 84 ILE A CA 1
ATOM 664 C C . ILE A 1 84 ? -14.382 -3.792 21.163 1.00 77.25 84 ILE A C 1
ATOM 666 O O . ILE A 1 84 ? -14.369 -2.585 20.935 1.00 77.25 84 ILE A O 1
ATOM 670 N N . LYS A 1 85 ? -13.268 -4.531 21.196 1.00 84.00 85 LYS A N 1
ATOM 671 C CA . LYS A 1 85 ? -11.928 -4.003 20.885 1.00 84.00 85 LYS A CA 1
ATOM 672 C C . LYS A 1 85 ? -11.800 -3.676 19.395 1.00 84.00 85 LYS A C 1
ATOM 674 O O . LYS A 1 85 ? -12.340 -4.387 18.543 1.00 84.00 85 LYS A O 1
ATOM 679 N N . GLU A 1 86 ? -11.072 -2.614 19.067 1.00 88.94 86 GLU A N 1
ATOM 680 C CA . GLU A 1 86 ? -10.847 -2.212 17.682 1.00 88.94 86 GLU A CA 1
ATOM 681 C C . GLU A 1 86 ? -10.019 -3.253 16.920 1.00 88.94 86 GLU A C 1
ATOM 683 O O . GLU A 1 86 ? -9.172 -3.955 17.467 1.00 88.94 86 GLU A O 1
ATOM 688 N N . GLY A 1 87 ? -10.256 -3.342 15.615 1.00 88.50 87 GLY A N 1
ATOM 689 C CA . GLY A 1 87 ? -9.476 -4.156 14.696 1.00 88.50 87 GLY A CA 1
ATOM 690 C C . GLY A 1 87 ? -8.353 -3.348 14.056 1.00 88.50 87 GLY A C 1
ATOM 691 O O . GLY A 1 87 ? -8.518 -2.172 13.728 1.00 88.50 87 GLY A O 1
ATOM 692 N N . ARG A 1 88 ? -7.215 -3.998 13.809 1.00 90.12 88 ARG A N 1
ATOM 693 C CA . ARG A 1 88 ? -6.069 -3.412 13.105 1.00 90.12 88 ARG A CA 1
ATOM 694 C C . ARG A 1 88 ? -5.496 -4.396 12.094 1.00 90.12 88 ARG A C 1
ATOM 696 O O . ARG A 1 88 ? -5.225 -5.545 12.428 1.00 90.12 88 ARG A O 1
ATOM 703 N N . SER A 1 89 ? -5.231 -3.933 10.876 1.00 90.50 89 SER A N 1
ATOM 704 C CA . SER A 1 89 ? -4.564 -4.734 9.848 1.00 90.50 89 SER A CA 1
ATOM 705 C C . SER A 1 89 ? -3.044 -4.809 10.041 1.00 90.50 89 SER A C 1
ATOM 707 O O . SER A 1 89 ? -2.421 -4.017 10.758 1.00 90.50 89 SER A O 1
ATOM 709 N N . GLN A 1 90 ? -2.409 -5.712 9.293 1.00 89.50 90 GLN A N 1
ATOM 710 C CA . GLN A 1 90 ? -0.969 -5.635 9.047 1.00 89.50 90 GLN A CA 1
ATOM 711 C C . GLN A 1 90 ? -0.610 -4.358 8.266 1.00 89.50 90 GLN A C 1
ATOM 713 O O . GLN A 1 90 ? -1.463 -3.826 7.546 1.00 89.50 90 GLN A O 1
ATOM 718 N N . PRO A 1 91 ? 0.619 -3.829 8.415 1.00 91.06 91 PRO A N 1
ATOM 719 C CA . PRO A 1 91 ? 1.012 -2.590 7.766 1.00 91.06 91 PRO A CA 1
ATOM 720 C C . PRO A 1 91 ? 1.321 -2.825 6.285 1.00 91.06 91 PRO A C 1
ATOM 722 O O . PRO A 1 91 ? 2.069 -3.737 5.931 1.00 91.06 91 PRO A O 1
ATOM 725 N N . PHE A 1 92 ? 0.815 -1.955 5.414 1.00 90.44 92 PHE A N 1
ATOM 726 C CA . PHE A 1 92 ? 0.996 -2.047 3.966 1.00 90.44 92 PHE A CA 1
ATOM 727 C C . PHE A 1 92 ? 1.432 -0.712 3.360 1.00 90.44 92 PHE A C 1
ATOM 729 O O . PHE A 1 92 ? 1.236 0.364 3.923 1.00 90.44 92 PHE A O 1
ATOM 736 N N . ARG A 1 93 ? 2.088 -0.780 2.199 1.00 90.56 93 ARG A N 1
ATOM 737 C CA . ARG A 1 93 ? 2.517 0.411 1.457 1.00 90.56 93 ARG A CA 1
ATOM 738 C C . ARG A 1 93 ? 1.426 0.818 0.480 1.00 90.56 93 ARG A C 1
ATOM 740 O O . ARG A 1 93 ? 1.001 -0.007 -0.320 1.00 90.56 93 ARG A O 1
ATOM 747 N N . VAL A 1 94 ? 1.066 2.096 0.481 1.00 89.06 94 VAL A N 1
ATOM 748 C CA . VAL A 1 94 ? 0.216 2.688 -0.555 1.00 89.06 94 VAL A CA 1
ATOM 749 C C . VAL A 1 94 ? 1.109 3.478 -1.496 1.00 89.06 94 VAL A C 1
ATOM 751 O O . VAL A 1 94 ? 1.827 4.391 -1.082 1.00 89.06 94 VAL A O 1
ATOM 754 N N . LYS A 1 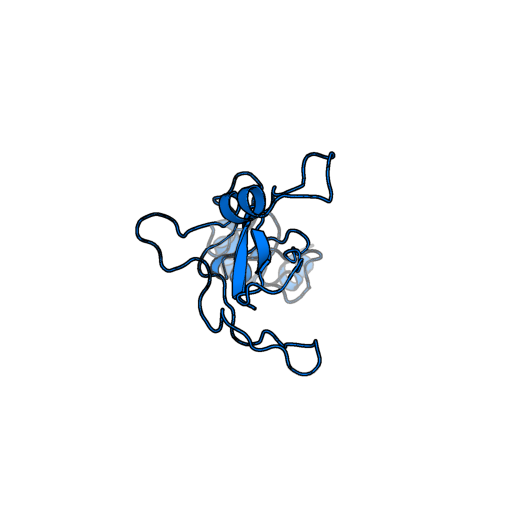95 ? 1.118 3.092 -2.768 1.00 85.12 95 LYS A N 1
ATOM 755 C CA . LYS A 1 95 ? 1.893 3.767 -3.810 1.00 85.12 95 LYS A CA 1
ATOM 756 C C . LYS A 1 95 ? 0.958 4.632 -4.646 1.00 85.12 95 LYS A C 1
ATOM 758 O O . LYS A 1 95 ? -0.192 4.276 -4.860 1.00 85.12 95 LYS A O 1
ATOM 763 N N . ASP A 1 96 ? 1.481 5.753 -5.123 1.00 80.38 96 ASP A N 1
ATOM 764 C CA . ASP A 1 96 ? 0.821 6.526 -6.171 1.00 80.38 96 ASP A CA 1
ATOM 765 C C . ASP A 1 96 ? 0.929 5.753 -7.495 1.00 80.38 96 ASP A C 1
ATOM 767 O O . ASP A 1 96 ? 2.016 5.278 -7.850 1.00 80.38 96 ASP A O 1
ATOM 771 N N . ASN A 1 97 ? -0.184 5.659 -8.222 1.00 74.31 97 ASN A N 1
ATOM 772 C CA . ASN A 1 97 ? -0.271 4.989 -9.516 1.00 74.31 97 ASN A CA 1
ATOM 773 C C . ASN A 1 97 ? 0.679 5.600 -10.567 1.00 74.31 97 ASN A C 1
ATOM 775 O O . ASN A 1 97 ? 1.119 4.928 -11.498 1.00 74.31 97 ASN A O 1
ATOM 779 N N . ARG A 1 98 ? 1.100 6.863 -10.385 1.00 70.38 98 ARG A N 1
ATOM 780 C CA . ARG A 1 98 ? 2.126 7.508 -11.230 1.00 70.38 98 ARG A CA 1
ATOM 781 C C . ARG A 1 98 ? 3.402 6.668 -11.359 1.00 70.38 98 ARG A C 1
ATOM 783 O O . ARG A 1 98 ? 4.045 6.697 -12.404 1.00 70.38 98 ARG A O 1
ATOM 790 N N . GLY A 1 99 ? 3.770 5.924 -10.313 1.00 71.81 99 GLY A N 1
ATOM 791 C CA . GLY A 1 99 ? 4.978 5.099 -10.292 1.00 71.81 99 GLY A CA 1
ATOM 792 C C . GLY A 1 99 ? 4.870 3.757 -11.021 1.00 71.81 99 GLY A C 1
ATOM 793 O O . GLY A 1 99 ? 5.914 3.205 -11.365 1.00 71.81 99 GLY A O 1
ATOM 794 N N . GLU A 1 100 ? 3.663 3.233 -11.271 1.00 75.62 100 GLU A N 1
ATOM 795 C CA . GLU A 1 100 ? 3.490 1.931 -11.943 1.00 75.62 100 GLU A CA 1
ATOM 796 C C . GLU A 1 100 ? 3.947 1.995 -13.397 1.00 75.62 100 GLU A C 1
ATOM 798 O O . GLU A 1 100 ? 4.717 1.153 -13.863 1.00 75.62 100 GLU A O 1
ATOM 803 N N . SER A 1 101 ? 3.556 3.061 -14.101 1.00 77.81 101 SER A N 1
ATOM 804 C CA . SER A 1 101 ? 3.891 3.220 -15.516 1.00 77.81 101 SER A CA 1
ATOM 805 C C . SER A 1 101 ? 5.398 3.247 -15.787 1.00 77.81 101 SER A C 1
ATOM 807 O O . SER A 1 101 ? 5.786 2.837 -16.873 1.00 77.81 101 SER A O 1
ATOM 809 N N . TYR A 1 102 ? 6.231 3.634 -14.809 1.00 80.25 102 TYR A N 1
ATOM 810 C CA . TYR A 1 102 ? 7.698 3.724 -14.903 1.00 80.25 102 TYR A CA 1
ATOM 811 C C . TYR A 1 102 ? 8.444 2.585 -14.186 1.00 80.25 102 TYR A C 1
ATOM 813 O O . TYR A 1 102 ? 9.673 2.627 -14.075 1.00 80.25 102 TYR A O 1
ATOM 821 N N . GLN A 1 103 ? 7.733 1.580 -13.667 1.00 85.44 103 GLN A N 1
ATOM 822 C CA . GLN A 1 103 ? 8.351 0.499 -12.906 1.00 85.44 103 GLN A CA 1
ATOM 823 C C . GLN A 1 103 ? 9.341 -0.302 -13.767 1.00 85.44 103 GLN A C 1
ATOM 825 O O . GLN A 1 103 ? 9.025 -0.740 -14.871 1.00 85.44 103 GLN A O 1
ATOM 830 N N . LYS A 1 104 ? 10.553 -0.507 -13.247 1.00 90.38 104 LYS A N 1
ATOM 831 C CA . LYS A 1 104 ? 11.537 -1.419 -13.837 1.00 90.38 104 LYS A CA 1
ATOM 832 C C . LYS A 1 104 ? 11.070 -2.852 -13.647 1.00 90.38 104 LYS A C 1
ATOM 834 O O . LYS A 1 104 ? 10.593 -3.196 -12.563 1.00 90.38 104 LYS A O 1
ATOM 839 N N . HIS A 1 105 ? 11.187 -3.665 -14.684 1.00 89.56 105 HIS A N 1
ATOM 840 C CA . HIS A 1 105 ? 10.835 -5.075 -14.596 1.00 89.56 105 HIS A CA 1
ATOM 841 C C . HIS A 1 105 ? 12.045 -5.873 -14.123 1.00 89.56 105 HIS A C 1
ATOM 843 O O . HIS A 1 105 ? 13.166 -5.657 -14.583 1.00 89.56 105 HIS A O 1
ATOM 849 N N . TYR A 1 106 ? 11.808 -6.772 -13.170 1.00 86.81 106 TYR A N 1
ATOM 850 C CA . TYR A 1 106 ? 12.811 -7.711 -12.696 1.00 86.81 106 TYR A CA 1
ATOM 851 C C . TYR A 1 106 ? 12.164 -9.087 -12.470 1.00 86.81 106 TYR A C 1
ATOM 853 O O . TYR A 1 106 ? 11.267 -9.186 -11.627 1.00 86.81 106 TYR A O 1
ATOM 861 N N . PRO A 1 107 ? 12.608 -10.135 -13.187 1.00 90.94 107 PRO A N 1
ATOM 862 C CA . PRO A 1 107 ? 13.538 -10.069 -14.319 1.00 90.94 107 PRO A CA 1
ATOM 863 C C . PRO A 1 107 ? 12.923 -9.303 -15.515 1.00 90.94 107 PRO A C 1
ATOM 865 O O . PRO A 1 107 ? 11.698 -9.253 -15.633 1.00 90.94 107 PRO A O 1
ATOM 868 N N . PRO A 1 108 ? 13.736 -8.675 -16.384 1.00 92.62 108 PRO A N 1
ATOM 869 C CA . PRO A 1 108 ? 13.229 -8.039 -17.597 1.00 92.62 108 PRO A CA 1
ATOM 870 C C . PRO A 1 108 ? 12.752 -9.086 -18.613 1.00 92.62 108 PRO A C 1
ATOM 872 O O . PRO A 1 108 ? 13.353 -10.153 -18.756 1.00 92.62 108 PRO A O 1
ATOM 875 N N . TYR A 1 109 ? 11.694 -8.763 -19.350 1.00 94.31 109 TYR A N 1
ATOM 876 C CA . TYR A 1 109 ? 11.144 -9.595 -20.419 1.00 94.31 109 TYR A CA 1
ATOM 877 C C . TYR A 1 109 ? 11.704 -9.179 -21.782 1.00 94.31 109 TYR A C 1
ATOM 879 O O . TYR A 1 109 ? 12.032 -8.020 -22.008 1.00 94.31 109 TYR A O 1
ATOM 887 N N . LEU A 1 110 ? 11.752 -10.106 -22.745 1.00 93.88 110 LEU A N 1
ATOM 888 C CA . LEU A 1 110 ? 12.258 -9.822 -24.099 1.00 93.88 110 LEU A CA 1
ATOM 889 C C . LEU A 1 110 ? 11.492 -8.698 -24.814 1.00 93.88 110 LEU A C 1
ATOM 891 O O . LEU A 1 110 ? 12.091 -7.917 -25.548 1.00 93.88 110 LEU A O 1
ATOM 895 N N . ASN A 1 111 ? 10.181 -8.621 -24.587 1.00 95.25 111 ASN A N 1
ATOM 896 C CA . ASN A 1 111 ? 9.307 -7.619 -25.195 1.00 95.25 111 ASN A CA 1
ATOM 897 C C . ASN A 1 111 ? 9.189 -6.341 -24.355 1.00 95.25 111 ASN A C 1
ATOM 899 O O . ASN A 1 111 ? 8.412 -5.460 -24.711 1.00 95.25 111 ASN A O 1
ATOM 903 N N . ASP A 1 112 ? 9.915 -6.238 -23.240 1.00 94.00 112 ASP A N 1
ATOM 904 C CA . ASP A 1 112 ? 9.971 -4.985 -22.504 1.00 94.00 112 ASP A CA 1
ATOM 905 C C . ASP A 1 112 ? 10.652 -3.919 -23.353 1.00 94.00 112 ASP A C 1
ATOM 907 O O . ASP A 1 112 ? 11.667 -4.186 -24.005 1.00 94.00 112 ASP A O 1
ATOM 911 N N . ASP A 1 113 ? 10.140 -2.691 -23.280 1.00 95.00 113 ASP A N 1
ATOM 912 C CA . ASP A 1 113 ? 10.877 -1.537 -23.774 1.00 95.00 113 ASP A CA 1
ATOM 913 C C . ASP A 1 113 ? 12.258 -1.481 -23.108 1.00 95.00 113 ASP A C 1
ATOM 915 O O . ASP A 1 113 ? 12.402 -1.724 -21.908 1.00 95.00 113 ASP A O 1
ATOM 919 N N . VAL A 1 114 ? 13.281 -1.065 -23.848 1.00 94.69 114 VAL A N 1
ATOM 920 C CA . VAL A 1 114 ? 14.667 -1.034 -23.366 1.00 94.69 114 VAL A CA 1
ATOM 921 C C . VAL A 1 114 ? 14.842 -0.121 -22.149 1.00 94.69 114 VAL A C 1
ATOM 923 O O . VAL A 1 114 ? 15.675 -0.371 -21.279 1.00 94.69 114 VAL A O 1
ATOM 926 N N . TRP A 1 115 ? 14.002 0.911 -22.015 1.00 94.62 115 TRP A N 1
ATOM 927 C CA . TRP A 1 115 ? 14.001 1.770 -20.837 1.00 94.62 115 TRP A CA 1
ATOM 928 C C . TRP A 1 115 ? 13.478 1.064 -19.578 1.00 94.62 115 TRP A C 1
ATOM 930 O O . TRP A 1 115 ? 13.666 1.594 -18.493 1.00 94.62 115 TRP A O 1
ATOM 940 N N . ARG A 1 116 ? 12.862 -0.123 -19.641 1.00 93.75 116 ARG A N 1
ATOM 941 C CA . ARG A 1 116 ? 12.506 -0.918 -18.445 1.00 93.75 116 ARG A CA 1
ATOM 942 C C . ARG A 1 116 ? 13.731 -1.510 -17.747 1.00 93.75 116 ARG A C 1
ATOM 944 O O . ARG A 1 116 ? 13.614 -1.884 -16.581 1.00 93.75 116 ARG A O 1
ATOM 951 N N . LEU A 1 117 ? 14.891 -1.541 -18.409 1.00 92.94 117 LEU A N 1
ATOM 952 C CA . LEU A 1 117 ? 16.159 -1.963 -17.816 1.00 92.94 117 LEU A CA 1
ATOM 953 C C . LEU A 1 117 ? 16.665 -0.958 -16.777 1.00 92.94 117 LEU A C 1
ATOM 955 O O . LEU A 1 117 ? 16.358 0.243 -16.806 1.00 92.94 117 LEU A O 1
ATOM 959 N N . GLU A 1 118 ? 17.472 -1.447 -15.841 1.00 91.81 118 GLU A N 1
ATOM 960 C CA . GLU A 1 118 ? 18.149 -0.587 -14.877 1.00 91.81 118 GLU A CA 1
ATOM 961 C C . GLU A 1 118 ? 19.033 0.447 -15.589 1.00 91.81 118 GLU A C 1
ATOM 963 O O . GLU A 1 118 ? 19.582 0.199 -16.659 1.00 91.81 118 GLU A O 1
ATOM 968 N N . LYS A 1 119 ? 19.165 1.636 -14.986 1.00 91.62 119 LYS A N 1
ATOM 969 C CA . LYS A 1 119 ? 19.992 2.761 -15.472 1.00 91.62 119 LYS A CA 1
ATOM 970 C C . LYS A 1 119 ? 19.525 3.464 -16.759 1.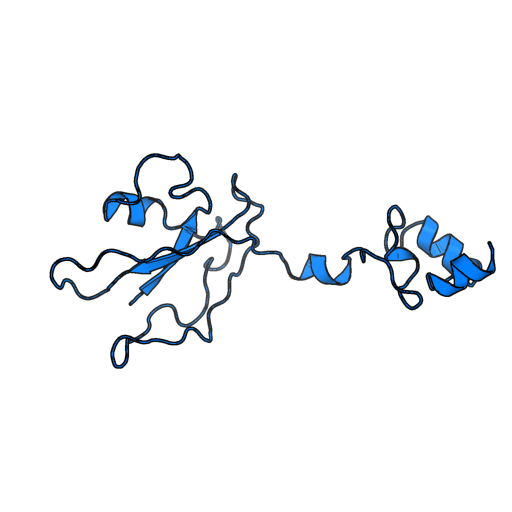00 91.62 119 LYS A C 1
ATOM 972 O O . LYS A 1 119 ? 20.077 4.509 -17.088 1.00 91.62 119 LYS A O 1
ATOM 977 N N . ILE A 1 120 ? 18.477 2.990 -17.436 1.00 92.38 120 ILE A N 1
ATOM 978 C CA . ILE A 1 120 ? 17.929 3.655 -18.632 1.00 92.38 120 ILE A CA 1
ATOM 979 C C . ILE A 1 120 ? 16.617 4.361 -18.280 1.00 92.38 120 ILE A C 1
ATOM 981 O O . ILE A 1 120 ? 15.600 3.716 -18.081 1.00 92.38 120 ILE A O 1
ATOM 985 N N . ALA A 1 121 ? 16.586 5.685 -18.159 1.00 91.88 121 ALA A N 1
ATOM 986 C CA . ALA A 1 121 ? 15.328 6.395 -17.897 1.00 91.88 121 ALA A CA 1
ATOM 987 C C . ALA A 1 121 ? 14.427 6.429 -19.147 1.00 91.88 121 ALA A C 1
ATOM 989 O O . ALA A 1 121 ? 14.932 6.629 -20.254 1.00 91.88 121 ALA A O 1
ATOM 990 N N . LYS A 1 122 ? 13.102 6.293 -18.969 1.00 91.81 122 LYS A N 1
ATOM 991 C CA . LYS A 1 122 ? 12.133 6.549 -20.048 1.00 91.81 122 LYS A CA 1
ATOM 992 C C . LYS A 1 122 ? 12.316 7.981 -20.538 1.00 91.81 122 LYS A C 1
ATOM 994 O O . LYS A 1 122 ? 12.454 8.890 -19.725 1.00 91.81 122 LYS A O 1
ATOM 999 N N . ASP A 1 123 ? 12.379 8.149 -21.852 1.00 91.25 123 ASP A N 1
ATOM 1000 C CA . ASP A 1 123 ? 12.639 9.428 -22.537 1.00 91.25 123 ASP A CA 1
ATOM 1001 C C . ASP A 1 123 ? 13.963 10.121 -22.146 1.00 91.25 123 ASP A C 1
ATOM 1003 O O . ASP A 1 123 ? 14.208 11.273 -22.514 1.00 91.25 123 ASP A O 1
ATOM 1007 N N . GLY A 1 124 ? 14.848 9.410 -21.440 1.00 92.81 124 GLY A N 1
ATOM 1008 C CA . GLY A 1 124 ? 16.191 9.865 -21.104 1.00 92.81 124 GLY A CA 1
ATOM 1009 C C . GLY A 1 124 ? 17.166 9.743 -22.274 1.00 92.81 124 GLY A C 1
ATOM 1010 O O . GLY A 1 124 ? 16.864 9.145 -23.306 1.00 92.81 124 GLY A O 1
ATOM 1011 N N . GLU A 1 125 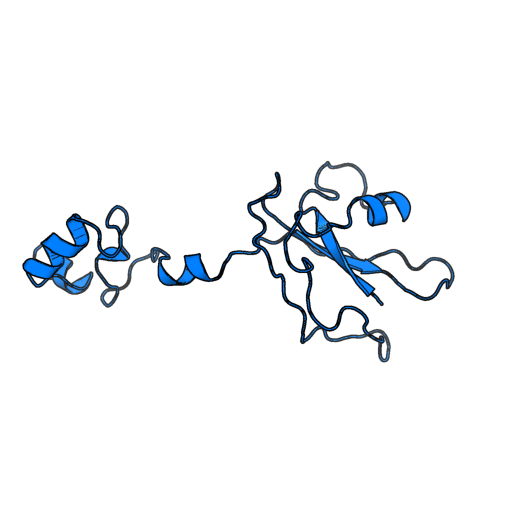? 18.374 10.274 -22.089 1.00 95.94 125 GLU A N 1
ATOM 1012 C CA . GLU A 1 125 ? 19.408 10.327 -23.133 1.00 95.94 125 GLU A CA 1
ATOM 1013 C C . GLU A 1 125 ? 19.750 8.939 -23.698 1.00 95.94 125 GLU A C 1
ATOM 1015 O O . GLU A 1 125 ? 19.760 8.745 -24.911 1.00 95.94 125 GLU A O 1
ATOM 1020 N N . PHE A 1 126 ? 19.945 7.939 -22.831 1.00 94.38 126 PHE A N 1
ATOM 1021 C CA . PHE A 1 126 ? 20.206 6.563 -23.264 1.00 94.38 126 PHE A CA 1
ATOM 1022 C C . PHE A 1 126 ? 19.032 5.958 -24.040 1.00 94.38 126 PHE A C 1
ATOM 1024 O O . PHE A 1 126 ? 19.251 5.339 -25.076 1.00 94.38 126 PHE A O 1
ATOM 1031 N N . HIS A 1 127 ? 17.793 6.168 -23.585 1.00 95.88 127 HIS A N 1
ATOM 1032 C CA . HIS A 1 127 ? 16.602 5.664 -24.275 1.00 95.88 127 HIS A CA 1
ATOM 1033 C C . HIS A 1 127 ? 16.472 6.264 -25.678 1.00 95.88 127 HIS A C 1
ATOM 1035 O O . HIS A 1 127 ? 16.249 5.531 -26.640 1.00 95.88 127 HIS A O 1
ATOM 1041 N N . LYS A 1 128 ? 16.673 7.581 -25.806 1.00 96.62 128 LYS A N 1
ATOM 1042 C CA . LYS A 1 128 ? 16.651 8.285 -27.094 1.00 96.62 128 LYS A CA 1
ATOM 1043 C C . LYS A 1 128 ? 17.756 7.800 -28.027 1.00 96.62 128 LYS A C 1
ATOM 1045 O O . LYS A 1 128 ? 17.479 7.496 -29.181 1.00 96.62 128 LYS A O 1
ATOM 1050 N N . ARG A 1 129 ? 18.991 7.664 -27.531 1.00 96.19 129 ARG A N 1
ATOM 1051 C CA . ARG A 1 129 ? 20.116 7.154 -28.332 1.00 96.19 129 ARG A CA 1
ATOM 1052 C C . ARG A 1 129 ? 19.862 5.741 -28.842 1.00 96.19 129 ARG A C 1
ATOM 1054 O O . ARG A 1 129 ? 20.059 5.503 -30.026 1.00 96.19 129 ARG A O 1
ATOM 1061 N N . LEU A 1 130 ? 19.401 4.834 -27.982 1.00 95.06 130 LEU A N 1
ATOM 1062 C CA . LEU A 1 130 ? 19.066 3.457 -28.362 1.00 95.06 130 LEU A CA 1
ATOM 1063 C C . LEU A 1 130 ? 17.932 3.426 -29.393 1.00 95.06 130 LEU A C 1
ATOM 1065 O O . LEU A 1 130 ? 18.058 2.768 -30.422 1.00 95.06 130 LEU A O 1
ATOM 1069 N N . SER A 1 131 ? 16.891 4.232 -29.177 1.00 95.19 131 SER A N 1
ATOM 1070 C CA . SER A 1 131 ? 15.759 4.341 -30.103 1.00 95.19 131 SER A CA 1
ATOM 1071 C C . SER A 1 131 ? 16.183 4.868 -31.477 1.00 95.19 131 SER A C 1
ATOM 1073 O O . SER A 1 131 ? 15.732 4.348 -32.491 1.00 95.19 131 SER A O 1
ATOM 1075 N N . ASN A 1 132 ? 17.102 5.840 -31.532 1.00 95.94 132 ASN A N 1
ATOM 1076 C CA . ASN A 1 132 ? 17.665 6.350 -32.789 1.00 95.94 132 ASN A CA 1
ATOM 1077 C C . ASN A 1 132 ? 18.486 5.296 -33.553 1.00 95.94 132 ASN A C 1
ATOM 1079 O O . ASN A 1 132 ? 18.662 5.428 -34.760 1.00 95.94 132 ASN A O 1
ATOM 1083 N N . HIS A 1 133 ? 18.974 4.257 -32.869 1.00 94.69 133 HIS A N 1
ATOM 1084 C CA . HIS A 1 133 ? 19.653 3.106 -33.475 1.00 94.69 133 HIS A CA 1
ATOM 1085 C C . HIS A 1 133 ? 18.702 1.914 -33.710 1.00 94.69 133 HIS A C 1
ATOM 1087 O O . HIS A 1 133 ? 19.163 0.808 -33.976 1.00 94.69 133 HIS A O 1
ATOM 1093 N N . GLY A 1 134 ? 17.381 2.110 -33.598 1.00 94.31 134 GLY A N 1
ATOM 1094 C CA . GLY A 1 134 ? 16.376 1.059 -33.801 1.00 94.31 134 GLY A CA 1
ATOM 1095 C C . GLY A 1 134 ? 16.264 0.045 -32.657 1.00 94.31 134 GLY A C 1
ATOM 1096 O O . GLY A 1 134 ? 15.646 -1.004 -32.825 1.00 94.31 134 GLY A O 1
ATOM 1097 N N . ILE A 1 135 ? 16.855 0.330 -31.492 1.00 96.38 135 ILE A N 1
ATOM 1098 C CA . ILE A 1 135 ? 16.818 -0.543 -30.315 1.00 96.38 135 ILE A CA 1
ATOM 1099 C C . ILE A 1 135 ? 15.687 -0.072 -29.403 1.00 96.38 135 ILE A C 1
ATOM 1101 O O . ILE A 1 135 ? 15.857 0.854 -28.605 1.00 96.38 135 ILE A O 1
ATOM 1105 N N . HIS A 1 136 ? 14.529 -0.719 -29.518 1.00 96.00 136 HIS A N 1
ATOM 1106 C CA . HIS A 1 136 ? 13.342 -0.362 -28.739 1.00 96.00 136 HIS A CA 1
ATOM 1107 C C . HIS A 1 136 ? 13.070 -1.339 -27.604 1.00 96.00 136 HIS A C 1
ATOM 1109 O O . HIS A 1 136 ? 12.610 -0.916 -26.547 1.00 96.00 136 HIS A O 1
ATOM 1115 N N . THR A 1 137 ? 13.394 -2.620 -27.788 1.00 97.00 137 THR A N 1
ATOM 1116 C CA . THR A 1 137 ? 13.108 -3.676 -26.810 1.00 97.00 137 THR A CA 1
ATOM 1117 C C . THR A 1 137 ? 14.371 -4.309 -26.234 1.00 97.00 137 THR A C 1
ATOM 1119 O O . THR A 1 137 ? 15.461 -4.205 -26.805 1.00 97.00 137 THR A O 1
ATOM 1122 N N . VAL A 1 138 ? 14.229 -5.027 -25.116 1.00 95.44 138 VAL A N 1
ATOM 1123 C CA . VAL A 1 138 ? 15.305 -5.869 -24.562 1.00 95.44 138 VAL A CA 1
ATOM 1124 C C . VAL A 1 138 ? 15.778 -6.898 -25.595 1.00 95.44 138 VAL A C 1
ATOM 1126 O O . VAL A 1 138 ? 16.977 -7.131 -25.724 1.00 95.44 138 VAL A O 1
ATOM 1129 N N . LYS A 1 139 ? 14.866 -7.470 -26.392 1.00 96.25 139 LYS A N 1
ATOM 1130 C CA . LYS A 1 139 ? 15.206 -8.393 -27.484 1.00 96.25 139 LYS A CA 1
ATOM 1131 C C . LYS A 1 139 ? 16.099 -7.750 -28.544 1.00 96.25 139 LYS A C 1
ATOM 1133 O O . LYS A 1 139 ? 17.012 -8.411 -29.028 1.00 96.25 139 LYS A O 1
ATOM 1138 N N . ASP A 1 140 ? 15.842 -6.501 -28.922 1.00 95.12 140 ASP A N 1
ATOM 1139 C CA . ASP A 1 140 ? 16.659 -5.810 -29.928 1.00 95.12 140 ASP A CA 1
ATOM 1140 C C . ASP A 1 140 ? 18.062 -5.517 -29.401 1.00 95.12 140 ASP A C 1
ATOM 1142 O O . ASP A 1 140 ? 19.032 -5.690 -30.133 1.00 95.12 140 ASP A O 1
ATOM 1146 N N . LEU A 1 141 ? 18.176 -5.173 -28.114 1.00 93.94 141 LEU A N 1
ATOM 1147 C CA . LEU A 1 141 ? 19.468 -4.988 -27.456 1.00 93.94 141 LEU A CA 1
ATOM 1148 C C . LEU A 1 141 ? 20.292 -6.286 -27.449 1.00 93.94 141 LEU A C 1
ATOM 1150 O O . LEU A 1 141 ? 21.488 -6.252 -27.715 1.00 93.94 141 LEU A O 1
ATOM 1154 N N . LEU A 1 142 ? 19.653 -7.430 -27.180 1.00 93.44 142 LEU A N 1
ATOM 1155 C CA . LEU A 1 142 ? 20.324 -8.734 -27.133 1.00 93.44 142 LEU A CA 1
ATOM 1156 C C . LEU A 1 142 ? 20.803 -9.236 -28.501 1.00 93.44 142 LEU A C 1
ATOM 1158 O O . LEU A 1 142 ? 21.745 -10.010 -28.542 1.00 93.44 142 LEU A O 1
ATOM 1162 N N . LYS A 1 143 ? 20.189 -8.816 -29.614 1.00 92.56 143 LYS A N 1
ATOM 1163 C CA . LYS A 1 143 ? 20.646 -9.192 -30.970 1.00 92.56 143 LYS A CA 1
ATOM 1164 C C . LYS A 1 143 ? 21.976 -8.542 -31.369 1.00 92.56 143 LYS A C 1
ATOM 1166 O O . LYS A 1 143 ? 22.526 -8.896 -32.406 1.00 92.56 143 LYS A O 1
ATOM 1171 N N . LEU A 1 144 ? 22.425 -7.544 -30.609 1.00 85.38 144 LEU A N 1
ATOM 1172 C CA . LEU A 1 144 ? 23.678 -6.822 -30.835 1.00 85.38 144 LEU A CA 1
ATOM 1173 C C . LEU A 1 144 ? 24.832 -7.351 -29.971 1.00 85.38 144 LEU A C 1
ATOM 1175 O O . LEU A 1 144 ? 25.951 -6.855 -30.103 1.00 85.38 144 LEU A O 1
ATOM 1179 N N . LEU A 1 145 ? 24.546 -8.305 -29.080 1.00 75.62 145 LEU A N 1
ATOM 1180 C CA . LEU A 1 145 ? 25.522 -9.061 -28.296 1.00 75.62 145 LEU A CA 1
ATOM 1181 C C . LEU A 1 145 ? 25.832 -10.383 -29.003 1.00 75.62 145 LEU A C 1
ATOM 1183 O O . LEU A 1 145 ? 27.013 -10.785 -28.950 1.00 75.62 145 LEU A O 1
#

InterPro domains:
  IPR012416 CALMODULIN-BINDING PROTEIN60 [PTHR31713] (1-145)
  IPR046830 Calmodulin binding protein, central domain [PF20451] (110-145)
  IPR046831 Calmodulin binding protein-like, N-terminal domain [PF07887] (1-97)

Foldseek 3Di:
DFKFKFDLCLPVPPDDPDDDPVSRVVRGDADDPPDDGQKDDDRDFDQDVNDTDDDTIDGPDWQCVDPVQWMKMKADDPDPDPDDDIDIGNTGTGDDPVVVVQAQDVVFDQAAFPCSDPPRHVVDPVSVVCVVVVNGGNVSVVVVD

Secondary structure (DSSP, 8-state):
-EEEEEETTTT-SSS-S---HHHHHHTBPPPPTTSPPSEEE--B---BTTB----SEEE-S-GGGSTTS-EEEEEE-SS--TT-PPEEPPPBPPPPGGGTTTPPPSSPPTTSBGGGSTT--TTSHHHHHHHHTT--BHHHHHTT-

Radius of gyration: 22.34 Å; chains: 1; bounding box: 50×33×60 Å

Organism: NCBI:txid97028

pLDDT: mean 85.48, std 9.52, range [47.34, 97.0]